Protein AF-A0AAX1DKA2-F1 (afdb_monomer_lite)

Structure (mmCIF, N/CA/C/O backbone):
data_AF-A0AAX1DKA2-F1
#
_entry.id   AF-A0AAX1DKA2-F1
#
loop_
_atom_site.group_PDB
_atom_site.id
_atom_site.type_symbol
_atom_site.label_atom_id
_atom_site.label_alt_id
_atom_site.label_comp_id
_atom_site.label_asym_id
_atom_site.label_entity_id
_atom_site.label_seq_id
_atom_site.pdbx_PDB_ins_code
_atom_site.Cartn_x
_atom_site.Cartn_y
_atom_site.Cartn_z
_atom_site.occupancy
_atom_site.B_iso_or_equiv
_atom_site.auth_seq_id
_atom_site.auth_comp_id
_atom_site.auth_asym_id
_atom_site.auth_atom_id
_atom_site.pdbx_PDB_model_num
ATOM 1 N N . MET A 1 1 ? 34.785 -11.193 27.187 1.00 51.19 1 MET A N 1
ATOM 2 C CA . MET A 1 1 ? 34.314 -12.204 26.209 1.00 51.19 1 MET A CA 1
ATOM 3 C C . MET A 1 1 ? 32.885 -11.969 25.685 1.00 51.19 1 MET A C 1
ATOM 5 O O . MET A 1 1 ? 32.376 -12.823 24.982 1.00 51.19 1 MET A O 1
ATOM 9 N N . ILE A 1 2 ? 32.247 -10.815 25.955 1.00 53.56 2 ILE A N 1
ATOM 10 C CA . ILE A 1 2 ? 30.838 -10.544 25.578 1.00 53.56 2 ILE A CA 1
ATOM 11 C C . ILE A 1 2 ? 30.712 -9.735 24.267 1.00 53.56 2 ILE A C 1
ATOM 13 O O . ILE A 1 2 ? 29.724 -9.853 23.551 1.00 53.56 2 ILE A O 1
ATOM 17 N N . LYS A 1 3 ? 31.748 -8.975 23.880 1.00 47.75 3 LYS A N 1
ATOM 18 C CA . LYS A 1 3 ? 31.700 -8.079 22.705 1.00 47.75 3 LYS A CA 1
ATOM 19 C C . LYS A 1 3 ? 31.535 -8.800 21.354 1.00 47.75 3 LYS A C 1
ATOM 21 O O . LYS A 1 3 ? 30.863 -8.271 20.482 1.00 47.75 3 LYS A O 1
ATOM 26 N N . LYS A 1 4 ? 32.058 -10.024 21.198 1.00 49.94 4 LYS A N 1
ATOM 27 C CA . LYS A 1 4 ? 31.938 -10.800 19.943 1.00 49.94 4 LYS A CA 1
ATOM 28 C C . LYS A 1 4 ? 30.546 -11.401 19.708 1.00 49.94 4 LYS A C 1
ATOM 30 O O . LYS A 1 4 ? 30.215 -11.726 18.574 1.00 49.94 4 LYS A O 1
ATOM 35 N N . LEU A 1 5 ? 29.733 -11.561 20.756 1.00 49.97 5 LEU A N 1
ATOM 36 C CA . LEU A 1 5 ? 28.404 -12.168 20.628 1.00 49.97 5 LEU A CA 1
ATOM 37 C C . LEU A 1 5 ? 27.377 -11.165 20.075 1.00 49.97 5 LEU A C 1
ATOM 39 O O . LEU A 1 5 ? 26.508 -11.539 19.295 1.00 49.97 5 LEU A O 1
ATOM 43 N N . VAL A 1 6 ? 27.529 -9.880 20.410 1.00 53.44 6 VAL A N 1
ATOM 44 C CA . VAL A 1 6 ? 26.631 -8.806 19.952 1.00 53.44 6 VAL A CA 1
ATOM 45 C C . VAL A 1 6 ? 26.826 -8.498 18.462 1.00 53.44 6 VAL A C 1
ATOM 47 O O . VAL A 1 6 ? 25.856 -8.235 17.755 1.00 53.44 6 VAL A O 1
ATOM 50 N N . GLU A 1 7 ? 28.053 -8.601 17.943 1.00 48.69 7 GLU A N 1
ATOM 51 C CA . GLU A 1 7 ? 28.314 -8.431 16.504 1.00 48.69 7 GLU A CA 1
ATOM 52 C C . GLU A 1 7 ? 27.750 -9.578 15.656 1.00 48.69 7 GLU A C 1
ATOM 54 O O . GLU A 1 7 ? 27.282 -9.342 14.543 1.00 48.69 7 GLU A O 1
ATOM 59 N N . LYS A 1 8 ? 27.711 -10.800 16.204 1.00 45.00 8 LYS A N 1
ATOM 60 C CA . LYS A 1 8 ? 27.173 -11.983 15.514 1.00 45.00 8 LYS A CA 1
ATOM 61 C C . LYS A 1 8 ? 25.644 -11.963 15.384 1.00 45.00 8 LYS A C 1
ATOM 63 O O . LYS A 1 8 ? 25.103 -12.569 14.468 1.00 45.00 8 LYS A O 1
ATOM 68 N N . ILE A 1 9 ? 24.951 -11.247 1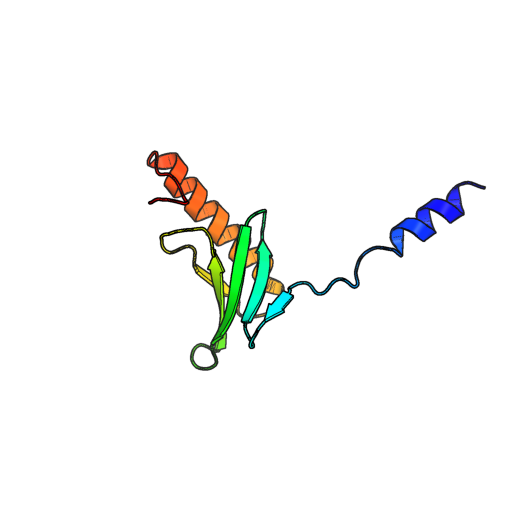6.274 1.00 50.62 9 ILE A N 1
ATOM 69 C CA . ILE A 1 9 ? 23.491 -11.056 16.208 1.00 50.62 9 ILE A CA 1
ATOM 70 C C . ILE A 1 9 ? 23.132 -9.933 15.223 1.00 50.62 9 ILE A C 1
ATOM 72 O O . ILE A 1 9 ? 22.137 -10.040 14.511 1.00 50.62 9 ILE A O 1
ATOM 76 N N . LYS A 1 10 ? 23.974 -8.896 15.090 1.00 40.78 10 LYS A N 1
ATOM 77 C CA . LYS A 1 10 ? 23.773 -7.834 14.085 1.00 40.78 10 LYS A CA 1
ATOM 78 C C . LYS A 1 10 ? 23.926 -8.314 12.640 1.00 40.78 10 LYS A C 1
ATOM 80 O O . LYS A 1 10 ? 23.410 -7.666 11.740 1.00 40.78 10 LYS A O 1
ATOM 85 N N . THR A 1 11 ? 24.609 -9.434 12.417 1.00 41.56 11 THR A N 1
ATOM 86 C CA . THR A 1 11 ? 24.800 -10.028 11.083 1.00 41.56 11 THR A CA 1
ATOM 87 C C . THR A 1 11 ? 23.709 -11.025 10.689 1.00 41.56 11 THR A C 1
ATOM 89 O O . THR A 1 11 ? 23.734 -11.521 9.568 1.00 41.56 11 THR A O 1
ATOM 92 N N . PHE A 1 12 ? 22.744 -11.317 11.569 1.00 42.91 12 PHE A N 1
ATOM 93 C CA . PHE A 1 12 ? 21.713 -12.334 11.319 1.00 42.91 12 PHE A CA 1
ATOM 94 C C . PHE A 1 12 ? 20.357 -11.770 10.876 1.00 42.91 12 PHE A C 1
ATOM 96 O O . PHE A 1 12 ? 19.360 -12.487 10.849 1.00 42.91 12 PHE A O 1
ATOM 103 N N . ILE A 1 13 ? 20.297 -10.488 10.520 1.00 50.78 13 ILE A N 1
ATOM 104 C CA . ILE A 1 13 ? 19.075 -9.853 10.027 1.00 50.78 13 ILE A CA 1
ATOM 105 C C . ILE A 1 13 ? 19.405 -9.209 8.682 1.00 50.78 13 ILE A C 1
ATOM 107 O O . ILE A 1 13 ? 20.426 -8.539 8.566 1.00 50.78 13 ILE A O 1
ATOM 111 N N . LEU A 1 14 ? 18.490 -9.378 7.720 1.00 46.09 14 LEU A N 1
ATOM 112 C CA . LEU A 1 14 ? 18.410 -8.701 6.415 1.00 46.09 14 LEU A CA 1
ATOM 113 C C . LEU A 1 14 ? 19.022 -9.453 5.225 1.00 46.09 14 LEU A C 1
ATOM 115 O O . LEU A 1 14 ? 19.857 -8.928 4.504 1.00 46.09 14 LEU A O 1
ATOM 119 N N . ASN A 1 15 ? 18.517 -10.653 4.948 1.00 43.56 15 ASN A N 1
ATOM 120 C CA . ASN A 1 15 ? 18.299 -11.063 3.553 1.00 43.56 15 ASN A CA 1
ATOM 121 C C . ASN A 1 15 ? 16.952 -11.789 3.403 1.00 43.56 15 ASN A C 1
ATOM 123 O O . ASN A 1 15 ? 16.804 -12.759 2.667 1.00 43.56 15 ASN A O 1
ATOM 127 N N . GLY A 1 16 ? 15.948 -11.316 4.147 1.00 56.31 16 GLY A N 1
ATOM 128 C CA . GLY A 1 16 ? 14.560 -11.577 3.793 1.00 56.31 16 GLY A CA 1
ATOM 129 C C . GLY A 1 16 ? 14.199 -10.655 2.635 1.00 56.31 16 GLY A C 1
ATOM 130 O O . GLY A 1 16 ? 14.466 -9.456 2.710 1.00 56.31 16 GLY A O 1
ATOM 131 N N . SER A 1 17 ? 13.625 -11.203 1.565 1.00 64.75 17 SER A N 1
ATOM 132 C CA . SER A 1 17 ? 13.001 -10.380 0.528 1.00 64.75 17 SER A CA 1
ATOM 133 C C . SER A 1 17 ? 12.040 -9.381 1.185 1.00 64.75 17 SER A C 1
ATOM 135 O O . SER A 1 17 ? 11.292 -9.754 2.092 1.00 64.75 17 SER A O 1
ATOM 137 N N . LYS A 1 18 ? 12.053 -8.114 0.741 1.00 82.81 18 LYS A N 1
ATOM 138 C CA . LYS A 1 18 ? 11.155 -7.055 1.255 1.00 82.81 18 LYS A CA 1
ATOM 139 C C . LYS A 1 18 ? 9.672 -7.387 1.041 1.00 82.81 18 LYS A C 1
ATOM 141 O O . LYS A 1 18 ? 8.803 -6.778 1.657 1.00 82.81 18 LYS A O 1
ATOM 146 N N . TYR A 1 19 ? 9.402 -8.345 0.162 1.00 90.75 19 TYR A N 1
ATOM 147 C CA . TYR A 1 19 ? 8.078 -8.795 -0.222 1.00 90.75 19 TYR A CA 1
ATOM 148 C C . TYR A 1 19 ? 8.068 -10.297 -0.507 1.00 90.75 19 TYR A C 1
ATOM 150 O O . TYR A 1 19 ? 9.097 -10.914 -0.796 1.00 90.75 19 TYR A O 1
ATOM 158 N N . LYS A 1 20 ? 6.873 -10.882 -0.492 1.00 93.50 20 LYS A N 1
ATOM 159 C CA . LYS A 1 20 ? 6.612 -12.199 -1.082 1.00 93.50 20 LYS A CA 1
ATOM 160 C C . LYS A 1 20 ? 6.027 -12.001 -2.476 1.00 93.50 20 LYS A C 1
ATOM 162 O O . LYS A 1 20 ? 5.061 -11.261 -2.601 1.00 93.50 20 LYS A O 1
ATOM 167 N N . GLU A 1 21 ? 6.559 -12.662 -3.496 1.00 92.88 21 GLU A N 1
ATOM 168 C CA . GLU A 1 21 ? 5.985 -12.626 -4.848 1.00 92.88 21 GLU A CA 1
ATOM 169 C C . GLU A 1 21 ? 5.169 -13.895 -5.130 1.00 92.88 21 GLU A C 1
ATOM 171 O O . GLU A 1 21 ? 5.587 -14.995 -4.763 1.00 92.88 21 GLU A O 1
ATOM 176 N N . VAL A 1 22 ? 3.986 -13.738 -5.730 1.00 92.25 22 VAL A N 1
ATOM 177 C CA . VAL A 1 22 ? 3.118 -14.832 -6.198 1.00 92.25 22 VAL A CA 1
ATOM 178 C C . VAL A 1 22 ? 2.478 -14.386 -7.509 1.00 92.25 22 VAL A C 1
ATOM 180 O O . VAL A 1 22 ? 1.836 -13.341 -7.532 1.00 92.25 22 VAL A O 1
ATOM 183 N N . ASP A 1 23 ? 2.665 -15.152 -8.585 1.00 91.06 23 ASP A N 1
ATOM 184 C CA . ASP A 1 23 ? 2.089 -14.888 -9.915 1.00 91.06 23 ASP A CA 1
ATOM 185 C C . ASP A 1 23 ? 2.344 -13.458 -10.440 1.00 91.06 23 ASP A C 1
ATOM 187 O O . ASP A 1 23 ? 1.449 -12.798 -10.963 1.00 91.06 23 ASP A O 1
ATOM 191 N N . GLY A 1 24 ? 3.566 -12.942 -10.249 1.00 87.25 24 GLY A N 1
ATOM 192 C CA . GLY A 1 24 ? 3.956 -11.585 -10.665 1.00 87.25 24 GLY A CA 1
ATOM 193 C C . GLY A 1 24 ? 3.416 -10.460 -9.773 1.00 87.25 24 GLY A C 1
ATOM 194 O O . GLY A 1 24 ? 3.624 -9.284 -10.058 1.00 87.25 24 GLY A O 1
ATOM 195 N N . ILE A 1 25 ? 2.738 -10.801 -8.675 1.00 92.38 25 ILE A N 1
ATOM 196 C CA . ILE A 1 25 ? 2.214 -9.848 -7.699 1.00 92.38 25 ILE A CA 1
ATOM 197 C C . ILE A 1 25 ? 3.100 -9.851 -6.456 1.00 92.38 25 ILE A C 1
ATOM 199 O O . ILE A 1 25 ? 3.317 -10.896 -5.835 1.00 92.38 25 ILE A O 1
ATOM 203 N N . ARG A 1 26 ? 3.558 -8.666 -6.041 1.00 95.38 26 ARG A N 1
ATOM 204 C CA . ARG A 1 26 ? 4.382 -8.497 -4.840 1.00 95.38 26 ARG A CA 1
ATOM 205 C C . ARG A 1 26 ? 3.516 -8.162 -3.635 1.00 95.38 26 ARG A C 1
ATOM 207 O O . ARG A 1 26 ? 2.663 -7.286 -3.693 1.00 95.38 26 ARG A O 1
ATOM 214 N N . TYR A 1 27 ? 3.753 -8.839 -2.522 1.00 95.12 27 TYR A N 1
ATOM 215 C CA . TYR A 1 27 ? 3.043 -8.632 -1.267 1.00 95.12 27 TYR A CA 1
ATOM 216 C C . TYR A 1 27 ? 3.988 -8.088 -0.204 1.00 95.12 27 TYR A C 1
ATOM 218 O O . TYR A 1 27 ? 4.918 -8.782 0.215 1.00 95.12 27 TYR A O 1
ATOM 226 N N . TYR A 1 28 ? 3.713 -6.869 0.247 1.00 94.75 28 TYR A N 1
ATOM 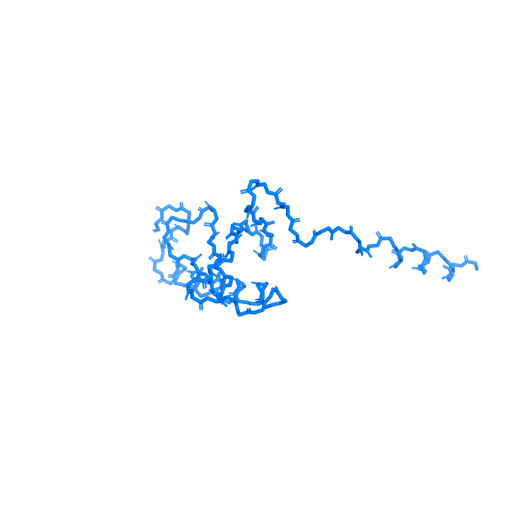227 C CA . TYR A 1 28 ? 4.458 -6.171 1.290 1.00 94.75 28 TYR A CA 1
ATOM 228 C C . TYR A 1 28 ? 3.669 -6.174 2.600 1.00 94.75 28 TYR A C 1
ATOM 230 O O . TYR A 1 28 ? 2.437 -6.228 2.599 1.00 94.75 28 TYR A O 1
ATOM 238 N N . ILE A 1 29 ? 4.387 -6.083 3.718 1.00 94.19 29 ILE A N 1
ATOM 239 C CA . ILE A 1 29 ? 3.807 -5.741 5.019 1.00 94.19 29 ILE A CA 1
ATOM 240 C C . ILE A 1 29 ? 4.163 -4.284 5.302 1.00 94.19 29 ILE A C 1
ATOM 242 O O . ILE A 1 29 ? 5.338 -3.954 5.456 1.00 94.19 29 ILE A O 1
ATOM 246 N N . ILE A 1 30 ? 3.161 -3.409 5.334 1.00 93.44 30 ILE A N 1
ATOM 247 C CA . ILE A 1 30 ? 3.330 -1.970 5.556 1.00 93.44 30 ILE A CA 1
ATOM 248 C C . ILE A 1 30 ? 2.564 -1.598 6.826 1.00 93.44 30 ILE A C 1
ATOM 250 O O . ILE A 1 30 ? 1.364 -1.851 6.937 1.00 93.44 30 ILE A O 1
ATOM 254 N N . GLY A 1 31 ? 3.283 -1.065 7.817 1.00 88.44 31 GLY A N 1
ATOM 255 C CA . GLY A 1 31 ? 2.792 -0.998 9.192 1.00 88.44 31 GLY A CA 1
ATOM 256 C C . GLY A 1 31 ? 2.539 -2.413 9.716 1.00 88.44 31 GLY A C 1
ATOM 257 O O . GLY A 1 31 ? 3.482 -3.164 9.954 1.00 88.44 31 GLY A O 1
ATOM 258 N N . SER A 1 32 ? 1.265 -2.786 9.807 1.00 91.56 32 SER A N 1
ATOM 259 C 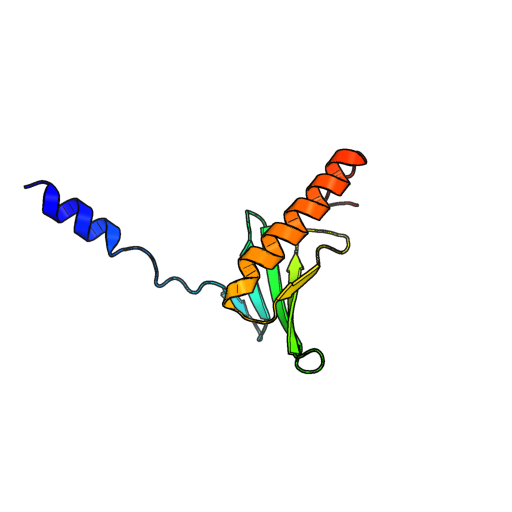CA . SER A 1 32 ? 0.810 -4.131 10.190 1.00 91.56 32 SER A CA 1
ATOM 260 C C . SER A 1 32 ? -0.148 -4.746 9.165 1.00 91.56 32 SER A C 1
ATOM 262 O O . SER A 1 32 ? -0.793 -5.746 9.461 1.00 91.56 32 SER A O 1
ATOM 264 N N . HIS A 1 33 ? -0.255 -4.150 7.973 1.00 92.19 33 HIS A N 1
ATOM 265 C CA . HIS A 1 33 ? -1.241 -4.526 6.963 1.00 92.19 33 HIS A CA 1
ATOM 266 C C . HIS A 1 33 ? -0.579 -5.060 5.701 1.00 92.19 33 HIS A C 1
ATOM 268 O O . HIS A 1 33 ? 0.502 -4.620 5.294 1.00 92.19 33 HIS A O 1
ATOM 274 N N . LYS A 1 34 ? -1.254 -6.015 5.063 1.00 93.81 34 LYS A N 1
ATOM 275 C CA . LYS A 1 34 ? -0.790 -6.612 3.815 1.00 93.81 34 LYS A CA 1
ATOM 276 C C . LYS A 1 34 ? -1.183 -5.731 2.631 1.00 93.81 34 LYS A C 1
ATOM 278 O O . LYS A 1 34 ? -2.366 -5.477 2.420 1.00 93.81 34 LYS A O 1
ATOM 283 N N . ALA A 1 35 ? -0.200 -5.340 1.827 1.00 95.00 35 ALA A N 1
ATOM 284 C CA . ALA A 1 35 ? -0.403 -4.608 0.582 1.00 95.00 35 ALA A CA 1
ATOM 285 C C . ALA A 1 35 ? -0.010 -5.471 -0.621 1.00 95.00 35 ALA A C 1
ATOM 287 O O . ALA A 1 35 ? 1.070 -6.065 -0.640 1.00 95.00 35 ALA A O 1
ATOM 288 N N . LYS A 1 36 ? -0.887 -5.539 -1.621 1.00 95.31 36 LYS A N 1
ATOM 289 C CA . LYS A 1 36 ? -0.596 -6.044 -2.964 1.00 95.31 36 LYS A CA 1
ATOM 290 C C . LYS A 1 36 ? 0.018 -4.902 -3.765 1.00 95.31 36 LYS A C 1
ATOM 292 O O . LYS A 1 36 ? -0.563 -3.833 -3.781 1.00 95.31 36 LYS A O 1
ATOM 297 N N . VAL A 1 37 ? 1.137 -5.129 -4.444 1.00 95.88 37 VAL A N 1
ATOM 298 C CA . VAL A 1 37 ? 1.801 -4.132 -5.289 1.00 95.88 37 VAL A CA 1
ATOM 299 C C . VAL A 1 37 ? 2.079 -4.716 -6.669 1.00 95.88 37 VAL A C 1
ATOM 301 O O . VAL A 1 37 ? 2.605 -5.826 -6.789 1.00 95.88 37 VAL A O 1
ATOM 304 N N . VAL A 1 38 ? 1.729 -3.954 -7.703 1.00 95.50 38 VAL A N 1
ATOM 305 C CA . VAL A 1 38 ? 1.984 -4.259 -9.117 1.00 95.50 38 VAL A CA 1
ATOM 306 C C . VAL A 1 38 ? 2.639 -3.040 -9.762 1.00 95.50 38 VAL A C 1
ATOM 308 O O . VAL A 1 38 ? 2.303 -1.910 -9.420 1.00 95.50 38 VAL A O 1
ATOM 311 N N . TYR A 1 39 ? 3.593 -3.253 -10.667 1.00 95.12 39 TYR A N 1
ATOM 312 C CA . TYR A 1 39 ? 4.111 -2.167 -11.496 1.00 95.12 39 TYR A CA 1
ATOM 313 C C . TYR A 1 39 ? 3.178 -1.960 -12.690 1.00 95.12 39 TYR A C 1
ATOM 315 O O . TYR A 1 39 ? 2.969 -2.883 -13.476 1.00 95.12 39 TYR A O 1
ATOM 323 N N . ASP A 1 40 ? 2.598 -0.771 -12.797 1.00 94.50 40 ASP A N 1
ATOM 324 C CA . ASP A 1 40 ? 1.771 -0.369 -13.927 1.00 94.50 40 ASP A CA 1
ATOM 325 C C . ASP A 1 40 ? 2.663 0.297 -14.983 1.00 94.50 40 ASP A C 1
ATOM 327 O O . ASP A 1 40 ? 3.156 1.410 -14.785 1.00 94.50 40 ASP A O 1
ATOM 331 N N . GLU A 1 41 ? 2.882 -0.391 -16.106 1.00 93.81 41 GLU A N 1
ATOM 332 C CA . GLU A 1 41 ? 3.732 0.092 -17.202 1.00 93.81 41 GLU A CA 1
ATOM 333 C C . GLU A 1 41 ? 3.147 1.308 -17.933 1.00 93.81 41 GLU A C 1
ATOM 335 O O . GLU A 1 41 ? 3.899 2.092 -18.511 1.00 93.81 41 GLU A O 1
ATOM 340 N N . HIS A 1 42 ? 1.824 1.494 -17.912 1.00 94.19 42 HIS A N 1
ATOM 341 C CA . HIS A 1 42 ? 1.179 2.631 -18.566 1.00 94.19 42 HIS A CA 1
ATOM 342 C C . HIS A 1 42 ? 1.358 3.913 -17.762 1.00 94.19 42 HIS A C 1
ATOM 344 O O . HIS A 1 42 ? 1.539 4.986 -18.339 1.00 94.19 42 HIS A O 1
ATOM 350 N N . LEU A 1 43 ? 1.306 3.802 -16.434 1.00 91.56 43 LEU A N 1
ATOM 351 C CA . LEU A 1 43 ? 1.490 4.939 -15.538 1.00 91.56 43 LEU A CA 1
ATOM 352 C C . LEU A 1 43 ? 2.971 5.163 -15.197 1.00 91.56 43 LEU A C 1
ATOM 354 O O . LEU A 1 43 ? 3.369 6.291 -14.918 1.00 91.56 43 LEU A O 1
ATOM 358 N N . GLY A 1 44 ? 3.790 4.108 -15.225 1.00 94.69 44 GLY A N 1
ATOM 359 C CA . GLY A 1 44 ? 5.189 4.139 -14.800 1.00 94.69 44 GLY A CA 1
ATOM 360 C C . GLY A 1 44 ? 5.368 4.118 -13.278 1.00 94.69 44 GLY A C 1
ATOM 361 O O . GLY A 1 44 ? 6.408 4.553 -12.784 1.00 94.69 44 GLY A O 1
ATOM 362 N N . PHE A 1 45 ? 4.373 3.627 -12.531 1.00 96.56 45 PHE A N 1
ATOM 363 C CA . PHE A 1 45 ? 4.359 3.604 -11.063 1.00 96.56 45 PHE A CA 1
ATOM 364 C C . PHE A 1 45 ? 4.147 2.194 -10.515 1.00 96.56 45 PHE A C 1
ATOM 366 O O . PHE A 1 45 ? 3.491 1.348 -11.116 1.00 96.56 45 PHE A O 1
ATOM 373 N N . TYR A 1 46 ? 4.625 1.977 -9.296 1.00 96.44 46 TYR A N 1
ATOM 374 C CA . TYR A 1 46 ? 4.161 0.904 -8.431 1.00 96.44 46 TYR A CA 1
ATOM 375 C C . TYR A 1 46 ? 2.816 1.302 -7.826 1.00 96.44 46 TYR A C 1
ATOM 377 O O . TYR A 1 46 ? 2.732 2.295 -7.103 1.00 96.44 46 TYR A O 1
ATOM 385 N N . VAL A 1 47 ? 1.784 0.516 -8.107 1.00 95.88 47 VAL A N 1
ATOM 386 C CA . VAL A 1 47 ? 0.428 0.681 -7.582 1.00 95.88 47 VAL A CA 1
ATOM 387 C C . VAL A 1 47 ? 0.220 -0.338 -6.475 1.00 95.88 47 VAL A C 1
ATOM 389 O O . VAL A 1 47 ? 0.383 -1.540 -6.700 1.00 95.88 47 VAL A O 1
ATOM 392 N N . GLY A 1 48 ? -0.085 0.142 -5.273 1.00 95.12 48 GLY A N 1
ATOM 393 C CA . GLY A 1 48 ? -0.285 -0.679 -4.091 1.00 95.12 48 GLY A CA 1
ATOM 394 C C . GLY A 1 48 ? -1.704 -0.591 -3.547 1.00 95.12 48 GLY A C 1
ATOM 395 O O . GLY A 1 48 ? -2.202 0.513 -3.398 1.00 95.12 48 GLY A O 1
ATOM 396 N N . ASP A 1 49 ? -2.305 -1.723 -3.184 1.00 94.38 49 ASP A N 1
ATOM 397 C CA . ASP A 1 49 ? -3.636 -1.826 -2.572 1.00 94.38 49 ASP A CA 1
ATOM 398 C C . ASP A 1 49 ? -3.582 -2.658 -1.286 1.00 94.38 49 ASP A C 1
ATOM 400 O O . ASP A 1 49 ? -3.013 -3.757 -1.265 1.00 94.38 49 ASP A O 1
ATOM 404 N N . PHE A 1 50 ? -4.199 -2.178 -0.205 1.00 93.94 50 PHE A N 1
ATOM 405 C CA . PHE A 1 50 ? -4.300 -2.950 1.038 1.00 93.94 50 PHE A CA 1
ATOM 406 C C . PHE A 1 50 ? -5.371 -4.044 0.935 1.00 93.94 50 PHE A C 1
ATOM 408 O O . PHE A 1 50 ? -6.540 -3.772 0.692 1.00 93.94 50 PHE A O 1
ATOM 415 N N . VAL A 1 51 ? -4.967 -5.299 1.157 1.00 90.50 51 VAL A N 1
ATOM 416 C CA . VAL A 1 51 ? -5.778 -6.503 0.880 1.00 90.50 51 VAL A CA 1
ATOM 417 C C . VAL A 1 51 ? -7.013 -6.613 1.779 1.00 90.50 51 VAL A C 1
ATOM 419 O O . VAL A 1 51 ? -8.009 -7.217 1.393 1.00 90.50 51 VAL A O 1
ATOM 422 N N . GLU A 1 52 ? -6.933 -6.075 2.990 1.00 88.75 52 GLU A N 1
ATOM 423 C CA . GLU A 1 52 ? -7.950 -6.246 4.033 1.00 88.75 52 GLU A CA 1
ATOM 424 C C . GLU A 1 52 ? -8.949 -5.080 4.085 1.00 88.75 52 GLU A C 1
ATOM 426 O O . GLU A 1 52 ? -9.947 -5.166 4.794 1.00 88.75 52 GLU A O 1
ATOM 431 N N . MET A 1 53 ? -8.691 -3.999 3.341 1.00 87.81 53 MET A N 1
ATOM 432 C CA . MET A 1 53 ? -9.458 -2.754 3.411 1.00 87.81 53 MET A CA 1
ATOM 433 C C . MET A 1 53 ? -10.445 -2.669 2.248 1.00 87.81 53 MET A C 1
ATOM 435 O O . MET A 1 53 ? -10.098 -2.952 1.102 1.00 87.81 53 MET A O 1
ATOM 439 N N . ARG A 1 54 ? -11.697 -2.300 2.543 1.00 71.75 54 ARG A N 1
ATOM 440 C CA . ARG A 1 54 ? -12.806 -2.406 1.581 1.00 71.75 54 ARG A CA 1
ATOM 441 C C . ARG A 1 54 ? -12.866 -1.243 0.584 1.00 71.75 54 ARG A C 1
ATOM 443 O O . ARG A 1 54 ? -13.435 -1.413 -0.494 1.00 71.75 54 ARG A O 1
ATOM 450 N N . ALA A 1 55 ? -12.261 -0.097 0.906 1.00 57.66 55 ALA A N 1
ATOM 451 C CA . ALA A 1 55 ? -12.320 1.100 0.076 1.00 57.66 55 ALA A CA 1
ATOM 452 C C . ALA A 1 55 ? -10.982 1.860 0.028 1.00 57.66 55 ALA A C 1
ATOM 454 O O . ALA A 1 55 ? -10.518 2.407 1.020 1.00 57.66 55 ALA A O 1
ATOM 455 N N . MET A 1 56 ? -10.411 1.964 -1.174 1.00 59.53 56 MET A N 1
ATOM 456 C CA . MET A 1 56 ? -9.562 3.082 -1.621 1.00 59.53 56 MET A CA 1
ATOM 457 C C . MET A 1 56 ? -8.239 3.363 -0.900 1.00 59.53 56 MET A C 1
ATOM 459 O O . MET A 1 56 ? -7.608 4.374 -1.219 1.00 59.53 56 MET A O 1
ATOM 463 N N . THR A 1 57 ? -7.745 2.505 -0.009 1.00 76.94 57 THR A N 1
ATOM 464 C CA . THR A 1 57 ? -6.354 2.638 0.450 1.00 76.94 57 THR A CA 1
ATOM 465 C C . THR A 1 57 ? -5.423 2.094 -0.630 1.00 76.94 57 THR A C 1
ATOM 467 O O . THR A 1 57 ? -4.816 1.031 -0.504 1.00 76.94 57 THR A O 1
ATOM 470 N N . SER A 1 58 ? -5.364 2.830 -1.732 1.00 90.56 58 SER A N 1
ATOM 471 C CA . SER A 1 58 ? -4.385 2.655 -2.784 1.00 90.56 58 SER A CA 1
ATOM 472 C C . SER A 1 58 ? -3.266 3.666 -2.577 1.00 90.56 58 SER A C 1
ATOM 474 O O . SER A 1 58 ? -3.481 4.774 -2.079 1.00 90.56 58 SER A O 1
ATOM 476 N N . PHE A 1 59 ? -2.056 3.306 -2.969 1.00 95.06 59 PHE A N 1
ATOM 477 C CA . PHE A 1 59 ? -0.920 4.211 -2.968 1.00 95.06 59 PHE A CA 1
ATOM 478 C C . PHE A 1 59 ? -0.092 4.019 -4.229 1.00 95.06 59 PHE A C 1
ATOM 480 O O . PHE A 1 59 ? -0.092 2.953 -4.843 1.00 95.06 59 PHE A O 1
ATOM 487 N N . TYR A 1 60 ? 0.628 5.071 -4.599 1.00 96.31 60 TYR A N 1
ATOM 488 C CA . TYR A 1 60 ? 1.476 5.093 -5.779 1.00 96.31 60 TYR A CA 1
ATOM 489 C C . TYR A 1 60 ? 2.897 5.421 -5.345 1.00 96.31 60 TYR A C 1
ATOM 491 O O . TYR A 1 60 ? 3.117 6.352 -4.571 1.00 96.31 60 TYR A O 1
ATOM 499 N N . ALA A 1 61 ? 3.860 4.658 -5.843 1.00 97.06 61 ALA A N 1
ATOM 500 C CA . ALA A 1 61 ? 5.275 4.908 -5.628 1.00 97.06 61 ALA A CA 1
ATOM 501 C C . ALA A 1 61 ? 5.992 4.907 -6.976 1.00 97.06 61 ALA A C 1
ATOM 503 O O . ALA A 1 61 ? 5.779 4.019 -7.795 1.00 97.06 61 ALA A O 1
ATOM 504 N N . TYR A 1 62 ? 6.838 5.904 -7.222 1.00 94.81 62 TYR A N 1
ATOM 505 C CA . TYR A 1 62 ? 7.608 5.963 -8.467 1.00 94.81 62 TYR A CA 1
ATOM 506 C C . TYR A 1 62 ? 8.775 4.966 -8.430 1.00 94.81 62 TYR A C 1
ATOM 508 O O . TYR A 1 62 ? 9.000 4.216 -9.377 1.00 94.81 62 TYR A O 1
ATOM 516 N N . TYR A 1 63 ? 9.479 4.894 -7.296 1.00 95.00 63 TYR A N 1
ATOM 517 C CA . TYR A 1 63 ? 10.566 3.945 -7.077 1.00 95.00 63 TYR A CA 1
ATOM 518 C C . TYR A 1 63 ? 10.172 2.863 -6.069 1.00 95.00 63 TYR A C 1
ATOM 520 O O . TYR A 1 63 ? 9.450 3.116 -5.107 1.00 95.00 63 TYR A O 1
ATOM 528 N N . GLU A 1 64 ? 10.726 1.658 -6.233 1.00 92.50 64 GLU A N 1
ATOM 529 C CA . GLU A 1 64 ? 10.460 0.528 -5.328 1.00 92.50 64 GLU A CA 1
ATOM 530 C C . GLU A 1 64 ? 10.821 0.857 -3.867 1.00 92.50 64 GLU A C 1
ATOM 532 O O . GLU A 1 64 ? 10.157 0.425 -2.926 1.00 92.50 64 GLU A O 1
ATOM 537 N N . GLN A 1 65 ? 11.868 1.658 -3.663 1.00 94.12 65 GLN A N 1
ATOM 538 C CA . GLN A 1 65 ? 12.306 2.088 -2.334 1.00 94.12 65 GLN A CA 1
ATOM 539 C C . GLN A 1 65 ? 11.271 2.957 -1.595 1.00 94.12 65 GLN A C 1
ATOM 541 O O . GLN A 1 65 ? 11.289 2.979 -0.365 1.00 94.12 65 GLN A O 1
ATOM 546 N N . ASP A 1 66 ? 10.347 3.593 -2.322 1.00 95.56 66 ASP A N 1
ATOM 547 C CA . ASP A 1 66 ? 9.332 4.498 -1.773 1.00 95.56 66 ASP A CA 1
ATOM 548 C C . ASP A 1 66 ? 8.009 3.783 -1.447 1.00 95.56 66 ASP A C 1
ATOM 550 O O . ASP A 1 66 ? 7.113 4.372 -0.849 1.00 95.56 66 ASP A O 1
ATOM 554 N N . ILE A 1 67 ? 7.871 2.495 -1.788 1.00 95.62 67 ILE A N 1
ATOM 555 C CA . ILE A 1 67 ? 6.645 1.710 -1.550 1.00 95.62 67 ILE A CA 1
ATOM 556 C C . ILE A 1 67 ? 6.225 1.765 -0.076 1.00 95.62 67 ILE A C 1
ATOM 558 O O . ILE A 1 67 ? 5.056 1.982 0.237 1.00 95.62 67 ILE A O 1
ATOM 562 N N . HIS A 1 68 ? 7.175 1.596 0.848 1.00 95.31 68 HIS A N 1
ATOM 563 C CA . HIS A 1 68 ? 6.866 1.605 2.278 1.00 95.31 68 HIS A CA 1
ATOM 564 C C . HIS A 1 68 ? 6.469 2.990 2.790 1.00 95.31 68 HIS A C 1
ATOM 566 O O . HIS A 1 68 ? 5.580 3.078 3.636 1.00 95.31 68 HIS A O 1
ATOM 572 N N . SER A 1 69 ? 7.121 4.065 2.340 1.00 96.12 69 SER A N 1
ATOM 573 C CA . SER A 1 69 ? 6.772 5.420 2.781 1.00 96.12 69 SER A CA 1
ATOM 574 C C . SER A 1 69 ? 5.406 5.829 2.231 1.00 96.12 69 SER A C 1
ATOM 576 O O . SER A 1 69 ? 4.549 6.228 3.018 1.00 96.12 69 SER A O 1
ATOM 578 N N . ALA A 1 70 ? 5.169 5.624 0.931 1.00 96.44 70 ALA A N 1
ATOM 579 C CA . ALA A 1 70 ? 3.893 5.909 0.278 1.00 96.44 70 ALA A CA 1
ATOM 580 C C . ALA A 1 70 ? 2.736 5.110 0.901 1.00 96.44 70 ALA A C 1
ATOM 582 O O . ALA A 1 70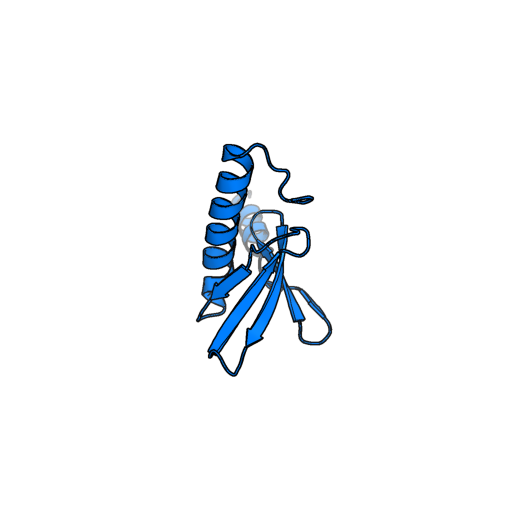 ? 1.695 5.674 1.243 1.00 96.44 70 ALA A O 1
ATOM 583 N N . GLY A 1 71 ? 2.933 3.807 1.127 1.00 95.62 71 GLY A N 1
ATOM 584 C CA . GLY A 1 71 ? 1.919 2.965 1.756 1.00 95.62 71 GLY A CA 1
ATOM 585 C C . GLY A 1 71 ? 1.622 3.359 3.206 1.00 95.62 71 GLY A C 1
ATOM 586 O O . GLY A 1 71 ? 0.458 3.390 3.596 1.00 95.62 71 GLY A O 1
ATOM 587 N N . ASN A 1 72 ? 2.638 3.709 4.006 1.00 95.69 72 ASN A N 1
ATOM 588 C CA . ASN A 1 72 ? 2.424 4.164 5.387 1.00 95.69 72 ASN A CA 1
ATOM 589 C C . ASN A 1 72 ? 1.648 5.486 5.444 1.00 95.69 72 ASN A C 1
ATOM 591 O O . ASN A 1 72 ? 0.813 5.670 6.329 1.00 95.69 72 ASN A O 1
ATOM 595 N N . GLU A 1 7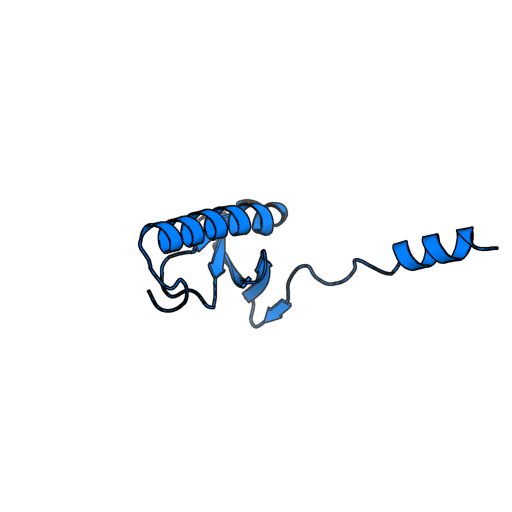3 ? 1.918 6.407 4.520 1.00 95.50 73 GLU A N 1
ATOM 596 C CA . GLU A 1 73 ? 1.199 7.676 4.442 1.00 95.50 73 GLU A CA 1
ATOM 597 C C . GLU A 1 73 ? -0.276 7.468 4.083 1.00 95.50 73 GLU A C 1
ATOM 599 O O . GLU A 1 73 ? -1.151 7.970 4.795 1.00 95.50 73 GLU A O 1
ATOM 604 N N . ALA A 1 74 ? -0.554 6.684 3.037 1.00 93.88 74 ALA A N 1
ATOM 605 C CA . ALA A 1 74 ? -1.918 6.363 2.621 1.00 93.88 74 ALA A CA 1
ATOM 606 C C . ALA A 1 74 ? -2.697 5.657 3.740 1.00 93.88 74 ALA A C 1
ATOM 608 O O . ALA A 1 74 ? -3.807 6.070 4.082 1.00 93.88 74 ALA A O 1
ATOM 609 N N . LEU A 1 75 ? -2.075 4.659 4.375 1.00 93.62 75 LEU A N 1
ATOM 610 C CA . LEU A 1 75 ? -2.644 3.929 5.504 1.00 93.62 75 LEU A CA 1
ATOM 611 C C . LEU A 1 75 ? -2.997 4.862 6.667 1.00 93.62 75 LEU A C 1
ATOM 613 O O . LEU A 1 75 ? -4.109 4.816 7.185 1.00 93.62 75 LEU A O 1
ATOM 617 N N . ARG A 1 76 ? -2.071 5.740 7.069 1.00 93.94 76 ARG A N 1
ATOM 618 C CA . ARG A 1 76 ? -2.303 6.696 8.159 1.00 93.94 76 ARG A CA 1
ATOM 619 C C . ARG A 1 76 ? -3.469 7.631 7.846 1.00 93.94 76 ARG A C 1
ATOM 621 O O . ARG A 1 76 ? 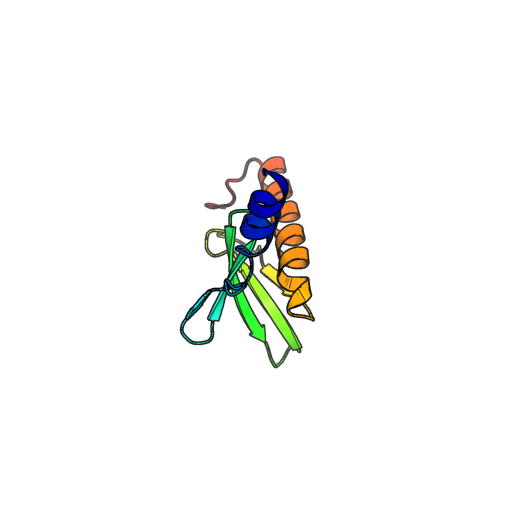-4.300 7.878 8.717 1.00 93.94 76 ARG A O 1
ATOM 628 N N . ASN A 1 77 ? -3.525 8.155 6.623 1.00 92.94 77 ASN A N 1
ATOM 629 C CA . ASN A 1 77 ? -4.575 9.081 6.210 1.00 92.94 77 ASN A CA 1
ATOM 630 C C . ASN A 1 77 ? -5.950 8.397 6.214 1.00 92.94 77 ASN A C 1
ATOM 632 O O . ASN A 1 77 ? -6.909 8.966 6.735 1.00 92.94 77 ASN A O 1
ATOM 636 N N . TYR A 1 78 ? -6.029 7.162 5.711 1.00 91.88 78 TYR A N 1
ATOM 637 C CA . TYR A 1 78 ? -7.260 6.373 5.716 1.00 91.88 78 TYR A CA 1
ATOM 638 C C . TYR A 1 78 ? -7.725 6.011 7.130 1.00 91.88 78 TYR A C 1
ATOM 640 O O . TYR A 1 78 ? -8.883 6.242 7.473 1.00 91.88 78 TYR A O 1
ATOM 648 N N . LEU A 1 79 ? -6.830 5.516 7.990 1.00 91.62 79 LEU A N 1
ATOM 649 C CA . LEU A 1 79 ? -7.183 5.176 9.372 1.00 91.62 79 LEU A CA 1
ATOM 650 C C . LEU A 1 79 ? -7.656 6.406 10.155 1.00 91.62 79 LEU A C 1
ATOM 652 O O . LEU A 1 79 ? -8.637 6.322 10.887 1.00 91.62 79 LEU A O 1
ATOM 656 N N . CYS A 1 80 ? -7.020 7.563 9.947 1.00 93.56 80 CYS A N 1
ATOM 657 C CA . CYS A 1 80 ? -7.461 8.820 10.549 1.00 93.56 80 CYS A CA 1
ATOM 658 C C . CYS A 1 80 ? -8.846 9.251 10.040 1.00 93.56 80 CYS A C 1
ATOM 660 O O . CYS A 1 80 ? -9.653 9.769 10.811 1.00 93.56 80 CYS A O 1
ATOM 662 N N . TYR A 1 81 ? -9.144 9.043 8.755 1.00 91.69 81 TYR A N 1
ATOM 663 C CA . TYR A 1 81 ? -10.481 9.286 8.217 1.00 91.69 81 TYR A CA 1
ATOM 664 C C . TYR A 1 81 ? -11.520 8.359 8.859 1.00 91.69 81 TYR A C 1
ATOM 666 O O . TYR A 1 81 ? -12.576 8.839 9.269 1.00 91.69 81 TYR A O 1
ATOM 674 N N . CYS A 1 82 ? -11.212 7.068 9.001 1.00 91.81 82 CYS A N 1
ATOM 675 C CA . CYS A 1 82 ? -12.115 6.105 9.627 1.00 91.81 82 CYS A CA 1
ATOM 676 C C . CYS A 1 82 ? -12.392 6.464 11.090 1.00 91.81 82 CYS A C 1
ATOM 678 O O . CYS A 1 82 ? -13.548 6.542 11.492 1.00 91.81 82 CYS A O 1
ATOM 680 N N . GLU A 1 83 ? -11.344 6.783 11.854 1.00 94.44 83 GLU A N 1
ATOM 681 C CA . GLU A 1 83 ? -11.450 7.212 13.253 1.00 94.44 83 GLU A CA 1
ATOM 682 C C . GLU A 1 83 ? -12.325 8.465 13.405 1.00 94.44 83 GLU A C 1
ATOM 684 O O . GLU A 1 83 ? -13.194 8.519 14.270 1.00 94.44 83 GLU A O 1
ATOM 689 N N . LYS A 1 84 ? -12.150 9.465 12.531 1.00 96.50 84 LYS A N 1
ATOM 690 C CA . LYS A 1 84 ? -12.936 10.710 12.570 1.00 96.50 84 LYS A CA 1
ATOM 691 C C . LYS A 1 84 ? -14.421 10.523 12.269 1.00 96.50 84 LYS A C 1
ATOM 693 O O . LYS A 1 84 ? -15.213 11.371 12.671 1.00 96.50 84 LYS A O 1
ATOM 698 N N . ASN A 1 85 ? -14.781 9.477 11.532 1.00 93.81 85 ASN A N 1
ATOM 699 C CA . ASN A 1 85 ? -16.147 9.236 11.071 1.00 93.81 85 ASN A CA 1
ATOM 700 C C . ASN A 1 85 ? -16.798 8.009 11.733 1.00 93.81 85 ASN A C 1
ATOM 702 O O . ASN A 1 85 ? -17.883 7.623 11.311 1.00 93.81 85 ASN A O 1
ATOM 706 N N . ASP A 1 86 ? -16.155 7.410 12.745 1.00 94.94 86 ASP A N 1
ATOM 707 C CA . ASP A 1 86 ? -16.609 6.181 13.417 1.00 94.94 86 ASP A CA 1
ATOM 708 C C . ASP A 1 86 ? -16.874 5.017 12.435 1.00 94.94 86 ASP A C 1
ATOM 710 O O . ASP A 1 86 ? -17.862 4.289 12.526 1.00 94.94 86 ASP A O 1
ATOM 714 N N . LEU A 1 87 ? -15.986 4.866 11.445 1.00 91.31 87 LEU A N 1
ATOM 715 C CA . LEU A 1 87 ? -16.038 3.806 10.433 1.00 91.31 87 LEU A CA 1
ATOM 716 C C . LEU A 1 87 ? -15.077 2.668 10.793 1.00 91.31 87 LEU A C 1
ATOM 718 O O . LEU A 1 87 ? -13.989 2.909 11.324 1.00 91.31 87 LEU A O 1
ATOM 722 N N . ASN A 1 88 ? -15.426 1.424 10.454 1.00 90.06 88 ASN A N 1
ATOM 723 C CA . ASN A 1 88 ? -14.513 0.296 10.573 1.00 90.06 88 ASN A CA 1
ATOM 724 C C . ASN A 1 88 ? -13.724 0.118 9.256 1.00 90.06 88 ASN A C 1
ATOM 726 O O . ASN A 1 88 ? -14.294 -0.272 8.238 1.00 90.06 88 ASN A O 1
ATOM 730 N N . PRO A 1 89 ? -12.386 0.286 9.278 1.00 87.94 89 PRO A N 1
ATOM 731 C CA . PRO A 1 89 ? -11.541 0.298 8.075 1.00 87.94 89 PRO A CA 1
ATOM 732 C C . PRO A 1 89 ? -11.516 -1.021 7.278 1.00 87.94 89 PRO A C 1
ATOM 734 O O . PRO A 1 89 ? -10.936 -1.097 6.197 1.00 87.94 89 PRO A O 1
ATOM 737 N N . MET A 1 90 ? -12.088 -2.096 7.824 1.00 86.94 90 MET A N 1
ATOM 738 C CA . MET A 1 90 ? -12.167 -3.407 7.170 1.00 86.94 90 MET A CA 1
ATOM 739 C C . MET A 1 90 ? -13.560 -3.699 6.597 1.00 86.94 90 MET A C 1
ATOM 741 O O . MET A 1 90 ? -13.739 -4.677 5.870 1.00 86.94 90 MET A O 1
ATOM 745 N N . LYS A 1 91 ? -14.572 -2.905 6.959 1.00 79.56 91 LYS A N 1
ATOM 746 C CA . LYS A 1 91 ? -15.980 -3.146 6.611 1.00 79.56 91 LYS A CA 1
ATOM 747 C C . LYS A 1 91 ? -16.584 -2.031 5.772 1.00 79.56 91 LYS A C 1
ATOM 749 O O . LYS A 1 91 ? -17.412 -2.340 4.908 1.00 79.56 91 LYS A O 1
ATOM 754 N N . GLU A 1 92 ? -16.183 -0.792 6.022 1.00 67.12 92 GLU A N 1
ATOM 755 C CA . GLU A 1 92 ? -16.628 0.421 5.335 1.00 67.12 92 GLU A CA 1
ATOM 756 C C . GLU A 1 92 ? -15.489 1.040 4.514 1.00 67.12 92 GLU A C 1
ATOM 758 O O . GLU A 1 92 ? -15.773 1.376 3.344 1.00 67.12 92 GLU A O 1
#

pLDDT: mean 83.57, std 17.88, range [40.78, 97.06]

Foldseek 3Di:
DCVVVVVVVVVPDDPDDQFDDDPQWTWHQAPNFIKIWHQDPVVQWIWIDTPQFDDDLIFTHNDPVCVNVRSNVSVVVQVVVCVVVVHDRRPD

Sequence (92 aa):
MIKKLVEKIKTFILNGSKYKEVDGIRYYIIGSHKAKVVYDEHLGFYVGDFVEMRAMTSFYAYYEQDIHSAGNEALRNYLCYCEKNDLNPMKE

Secondary structure (DSSP, 8-state):
--HHHHHHHHTSS--S-SSEEETTEEEEEETTEEEEEEEETTTTEEEEEETT-SS--EEEESSGGGHHHHHHHHHHHHHHHHHHTT--TTT-

Radius of gyration: 17.04 Å; chains: 1; bounding box: 51×26×45 Å